Protein AF-A0A946BDX7-F1 (afdb_monomer_lite)

Structure (mmCIF, N/CA/C/O backbone):
data_AF-A0A946BDX7-F1
#
_entry.id   AF-A0A946BDX7-F1
#
loop_
_atom_site.group_PDB
_atom_site.id
_atom_site.type_symbol
_atom_site.label_atom_id
_atom_site.label_alt_id
_atom_site.label_comp_id
_atom_site.label_asym_id
_atom_site.label_entity_id
_atom_site.label_seq_id
_atom_site.pdbx_PDB_ins_code
_atom_site.Cartn_x
_atom_site.Cartn_y
_atom_site.Cartn_z
_atom_site.occupancy
_atom_site.B_iso_or_equiv
_atom_site.auth_seq_id
_atom_site.auth_comp_id
_atom_site.auth_asym_id
_atom_site.auth_atom_id
_atom_site.pdbx_PDB_model_num
ATOM 1 N N . LEU A 1 1 ? -6.254 -1.941 -7.112 1.00 90.31 1 LEU A N 1
ATOM 2 C CA . LEU A 1 1 ? -5.316 -1.771 -5.973 1.00 90.31 1 LEU A CA 1
ATOM 3 C C . LEU A 1 1 ? -5.964 -2.131 -4.639 1.00 90.31 1 LEU A C 1
ATOM 5 O O . LEU A 1 1 ? -5.512 -3.089 -4.036 1.00 90.31 1 LEU A O 1
ATOM 9 N N . ILE A 1 2 ? -7.015 -1.421 -4.206 1.00 92.56 2 ILE A N 1
ATOM 10 C CA . ILE A 1 2 ? -7.702 -1.677 -2.921 1.00 92.56 2 ILE A CA 1
ATOM 11 C C . ILE A 1 2 ? -8.156 -3.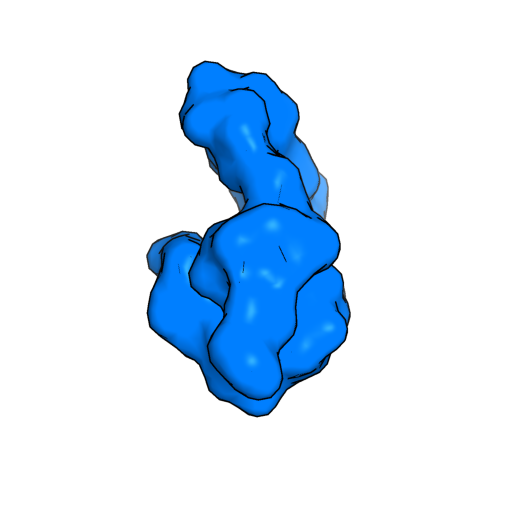142 -2.801 1.00 92.56 2 ILE A C 1
ATOM 13 O O . ILE A 1 2 ? -7.855 -3.776 -1.801 1.00 92.56 2 ILE A O 1
ATOM 17 N N . ASN A 1 3 ? -8.792 -3.707 -3.834 1.00 93.88 3 ASN A N 1
ATOM 18 C CA . ASN A 1 3 ? -9.262 -5.101 -3.800 1.00 93.88 3 ASN A CA 1
ATOM 19 C C . ASN A 1 3 ? -8.123 -6.113 -3.615 1.00 93.88 3 ASN A C 1
ATOM 21 O O . ASN A 1 3 ? -8.235 -6.993 -2.774 1.00 93.88 3 ASN A O 1
ATOM 25 N N . ALA A 1 4 ? -7.009 -5.950 -4.335 1.00 95.56 4 ALA A N 1
ATOM 26 C CA . ALA A 1 4 ? -5.838 -6.813 -4.169 1.00 95.56 4 ALA A CA 1
ATOM 27 C C . ALA A 1 4 ? -5.230 -6.675 -2.765 1.00 95.56 4 ALA A C 1
ATOM 29 O O . ALA A 1 4 ? -4.911 -7.674 -2.140 1.00 95.56 4 ALA A O 1
ATOM 30 N N . LEU A 1 5 ? -5.140 -5.449 -2.234 1.00 94.75 5 LEU A N 1
ATOM 31 C CA . LEU A 1 5 ? -4.696 -5.220 -0.856 1.00 94.75 5 LEU A CA 1
ATOM 32 C C . LEU A 1 5 ? -5.666 -5.822 0.174 1.00 94.75 5 LEU A C 1
ATOM 34 O O . LEU A 1 5 ? -5.216 -6.271 1.215 1.00 94.75 5 LEU A O 1
ATOM 38 N N . ARG A 1 6 ? -6.975 -5.865 -0.096 1.00 93.19 6 ARG A N 1
ATOM 39 C CA . ARG A 1 6 ? -7.961 -6.551 0.760 1.00 93.19 6 ARG A CA 1
ATOM 40 C C . ARG A 1 6 ? -7.802 -8.058 0.740 1.00 93.19 6 ARG A C 1
ATOM 42 O O . ARG A 1 6 ? -7.717 -8.662 1.800 1.00 93.19 6 ARG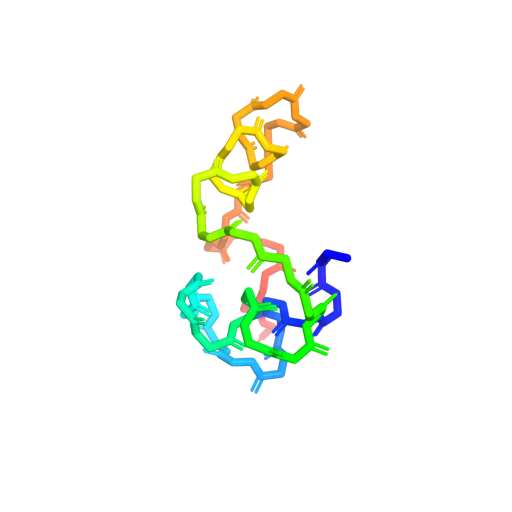 A O 1
ATOM 49 N N . GLN A 1 7 ? -7.673 -8.642 -0.444 1.00 93.69 7 GLN A N 1
ATOM 50 C CA . GLN A 1 7 ? -7.462 -10.082 -0.601 1.00 93.69 7 GLN A CA 1
ATOM 51 C C . GLN A 1 7 ? -6.179 -10.563 0.086 1.00 93.69 7 GLN A C 1
ATOM 53 O O . GLN A 1 7 ? -6.117 -11.698 0.540 1.00 93.69 7 GLN A O 1
ATOM 58 N N . THR A 1 8 ? -5.169 -9.696 0.194 1.00 94.31 8 THR A N 1
ATOM 59 C CA . THR A 1 8 ? -3.873 -10.031 0.798 1.00 94.31 8 THR A CA 1
ATOM 60 C C . THR A 1 8 ? -3.681 -9.450 2.197 1.00 94.31 8 THR A C 1
ATOM 62 O O . THR A 1 8 ? -2.555 -9.409 2.695 1.00 94.31 8 THR A O 1
ATOM 65 N N . ASN A 1 9 ? -4.751 -8.952 2.827 1.00 92.12 9 ASN A N 1
ATOM 66 C CA . ASN A 1 9 ? -4.720 -8.319 4.148 1.00 92.12 9 ASN A CA 1
ATOM 67 C C . ASN A 1 9 ? -3.608 -7.253 4.304 1.00 92.12 9 ASN A C 1
ATOM 69 O O . ASN A 1 9 ? -2.864 -7.203 5.281 1.00 92.12 9 ASN A O 1
ATOM 73 N N . GLY A 1 10 ? -3.440 -6.414 3.283 1.00 91.31 10 GLY A N 1
ATOM 74 C CA . GLY A 1 10 ? -2.459 -5.334 3.233 1.00 91.31 10 GLY A CA 1
ATOM 75 C C . GLY A 1 10 ? -1.060 -5.753 2.778 1.00 91.31 10 GLY A C 1
ATOM 76 O O . GLY A 1 10 ? -0.184 -4.889 2.683 1.00 91.31 10 GLY A O 1
ATOM 77 N N . ASN A 1 11 ? -0.823 -7.026 2.445 1.00 95.19 11 ASN A N 1
ATOM 78 C CA . ASN A 1 11 ? 0.468 -7.468 1.928 1.00 95.19 11 ASN A CA 1
ATOM 79 C C . ASN A 1 11 ? 0.703 -6.902 0.520 1.00 95.19 11 ASN A C 1
ATOM 81 O O . ASN A 1 11 ? 0.143 -7.366 -0.476 1.00 95.19 11 ASN A O 1
ATOM 85 N N . GLN A 1 12 ? 1.561 -5.885 0.451 1.00 96.06 12 GLN A N 1
ATOM 86 C CA . GLN A 1 12 ? 1.853 -5.139 -0.771 1.00 96.06 12 GLN A CA 1
ATOM 87 C C . GLN A 1 12 ? 2.580 -5.982 -1.819 1.00 96.06 12 GLN A C 1
ATOM 89 O O . GLN A 1 12 ? 2.346 -5.781 -3.007 1.00 96.06 12 GLN A O 1
ATOM 94 N N . SER A 1 13 ? 3.440 -6.915 -1.402 1.00 97.88 13 SER A N 1
ATOM 95 C CA . SER A 1 13 ? 4.166 -7.799 -2.320 1.00 97.88 13 SER A CA 1
ATOM 96 C C . SER A 1 13 ? 3.220 -8.803 -2.977 1.00 97.88 13 SER A C 1
ATOM 98 O O . SER A 1 13 ? 3.250 -8.965 -4.193 1.00 97.88 13 SER A O 1
ATOM 100 N N . GLN A 1 14 ? 2.315 -9.410 -2.206 1.00 97.81 14 GLN A N 1
ATOM 101 C CA . GLN A 1 14 ? 1.285 -10.289 -2.768 1.00 97.81 14 GLN A CA 1
ATOM 102 C C . GLN A 1 14 ? 0.277 -9.510 -3.619 1.00 97.81 14 GLN A C 1
ATOM 104 O O . GLN A 1 14 ? -0.087 -9.959 -4.700 1.00 97.81 14 GLN A O 1
ATOM 109 N N . ALA A 1 15 ? -0.122 -8.307 -3.194 1.00 97.94 15 ALA A N 1
ATOM 110 C CA . ALA A 1 15 ? -1.002 -7.458 -3.993 1.00 97.94 15 ALA A CA 1
ATOM 111 C C . ALA A 1 15 ? -0.339 -7.050 -5.318 1.00 97.94 15 ALA A C 1
ATOM 113 O O . ALA A 1 15 ? -1.012 -6.965 -6.340 1.00 97.94 15 ALA A O 1
ATOM 114 N N . ALA A 1 16 ? 0.976 -6.820 -5.317 1.00 98.31 16 ALA A N 1
ATOM 115 C CA . ALA A 1 16 ? 1.756 -6.563 -6.522 1.00 98.31 16 ALA A CA 1
ATOM 116 C C . ALA A 1 16 ? 1.771 -7.781 -7.456 1.00 98.31 16 ALA A C 1
ATOM 118 O O . ALA A 1 16 ? 1.547 -7.619 -8.652 1.00 98.31 16 ALA A O 1
ATOM 119 N N . HIS A 1 17 ? 1.952 -8.984 -6.899 1.00 98.44 17 HIS A N 1
ATOM 120 C CA . HIS A 1 17 ? 1.915 -10.240 -7.646 1.00 98.44 17 HIS A CA 1
ATOM 121 C C . HIS A 1 17 ? 0.546 -10.487 -8.300 1.00 98.44 17 HIS A C 1
ATOM 123 O 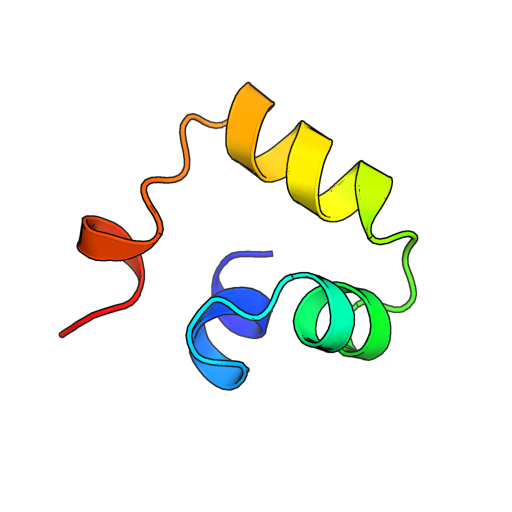O . HIS A 1 17 ? 0.489 -10.710 -9.504 1.00 98.44 17 HIS A O 1
ATOM 129 N N . ILE A 1 18 ? -0.557 -10.327 -7.553 1.00 97.88 18 ILE A N 1
ATOM 130 C CA . ILE A 1 18 ? -1.934 -10.436 -8.082 1.00 97.88 18 ILE A CA 1
ATOM 131 C C . ILE A 1 18 ? -2.185 -9.424 -9.204 1.00 97.88 18 ILE A C 1
ATOM 133 O O . ILE A 1 18 ? -2.861 -9.721 -10.183 1.00 97.88 18 ILE A O 1
ATOM 137 N N . LEU A 1 19 ? -1.664 -8.205 -9.058 1.00 97.00 19 LEU A N 1
ATOM 138 C CA . LEU A 1 19 ? -1.859 -7.132 -10.031 1.00 97.00 19 LEU A CA 1
ATOM 139 C C . LEU A 1 19 ? -0.878 -7.191 -11.213 1.00 97.00 19 LEU A C 1
ATOM 141 O O . LEU A 1 19 ? -1.011 -6.364 -12.112 1.00 97.00 19 LEU A O 1
ATOM 145 N N . GLY A 1 20 ? 0.106 -8.097 -11.209 1.00 98.12 20 GLY A N 1
ATOM 146 C CA . GLY A 1 20 ? 1.137 -8.181 -12.247 1.00 98.12 20 GLY A CA 1
ATOM 147 C C . GLY A 1 20 ? 2.012 -6.926 -12.356 1.00 98.12 20 GLY A C 1
ATOM 148 O O . GLY A 1 20 ? 2.445 -6.567 -13.447 1.00 98.12 20 GLY A O 1
ATOM 149 N N . ILE A 1 21 ? 2.244 -6.214 -11.247 1.00 98.00 21 ILE A N 1
ATOM 150 C CA . ILE A 1 21 ? 3.018 -4.961 -11.224 1.00 98.00 21 ILE A CA 1
ATOM 151 C C . ILE A 1 21 ? 4.144 -5.006 -10.195 1.00 98.00 21 ILE A C 1
ATOM 153 O O . ILE A 1 21 ? 4.185 -5.858 -9.314 1.00 98.00 21 ILE A O 1
ATOM 157 N N . ASN A 1 22 ? 5.047 -4.029 -10.258 1.00 98.19 22 ASN A N 1
ATOM 158 C CA . ASN A 1 22 ? 6.099 -3.879 -9.261 1.00 98.19 22 ASN A CA 1
ATOM 159 C C . ASN A 1 22 ? 5.519 -3.445 -7.895 1.00 98.19 22 ASN A C 1
ATOM 161 O O . ASN A 1 22 ? 4.664 -2.555 -7.814 1.00 98.19 22 ASN A O 1
ATOM 165 N N . ARG A 1 23 ? 6.032 -4.015 -6.794 1.00 97.75 23 ARG A N 1
ATOM 166 C CA . ARG A 1 23 ? 5.677 -3.619 -5.418 1.00 97.75 23 ARG A CA 1
ATOM 167 C C . ARG A 1 23 ? 5.891 -2.128 -5.160 1.00 97.75 23 ARG A C 1
ATOM 169 O O . ARG A 1 23 ? 5.104 -1.515 -4.442 1.00 97.75 23 ARG A O 1
ATOM 176 N N . VAL A 1 24 ? 6.919 -1.515 -5.744 1.00 97.88 24 VAL A N 1
ATOM 177 C CA . VAL A 1 24 ? 7.171 -0.069 -5.621 1.00 97.88 24 VAL A CA 1
ATOM 178 C C . VAL A 1 24 ? 6.008 0.737 -6.211 1.00 97.88 24 VAL A C 1
ATOM 180 O O . VAL A 1 24 ? 5.596 1.736 -5.628 1.00 97.88 24 VAL A O 1
ATOM 183 N N . THR A 1 25 ? 5.387 0.267 -7.296 1.00 98.19 25 THR A N 1
ATOM 184 C CA . THR A 1 25 ? 4.187 0.890 -7.878 1.00 98.19 25 THR A CA 1
ATOM 185 C C . THR A 1 25 ? 2.987 0.809 -6.933 1.00 98.19 25 THR A C 1
ATOM 187 O O . THR A 1 25 ? 2.224 1.771 -6.826 1.00 98.19 25 THR A O 1
ATOM 190 N N . VAL A 1 26 ? 2.821 -0.308 -6.216 1.00 97.50 26 VAL A N 1
ATOM 191 C CA . VAL A 1 26 ? 1.797 -0.463 -5.165 1.00 97.50 26 VAL A CA 1
ATOM 192 C C . VAL A 1 26 ? 2.021 0.572 -4.061 1.00 97.50 26 VAL A C 1
ATOM 194 O O . VAL A 1 26 ? 1.092 1.307 -3.726 1.00 97.50 26 VAL A O 1
ATOM 197 N N . TRP A 1 27 ? 3.252 0.698 -3.559 1.00 96.81 27 TRP A N 1
ATOM 198 C CA . TRP A 1 27 ? 3.610 1.679 -2.529 1.00 96.81 27 TRP A CA 1
ATOM 199 C C . TRP A 1 27 ? 3.390 3.129 -2.991 1.00 96.81 27 TRP A C 1
ATOM 201 O O . TRP A 1 27 ? 2.742 3.906 -2.288 1.00 96.81 27 TRP A O 1
ATOM 211 N N . ASN A 1 28 ? 3.823 3.475 -4.208 1.00 97.88 28 ASN A N 1
ATOM 212 C CA . ASN A 1 28 ? 3.617 4.804 -4.793 1.00 97.88 28 ASN A CA 1
ATOM 213 C C . ASN A 1 28 ? 2.131 5.159 -4.890 1.00 97.88 28 ASN A C 1
ATOM 215 O O . ASN A 1 28 ? 1.740 6.279 -4.574 1.00 97.88 28 ASN A O 1
ATOM 219 N N . ARG A 1 29 ? 1.279 4.211 -5.295 1.00 96.31 29 ARG A N 1
ATOM 220 C CA . ARG A 1 29 ? -0.172 4.428 -5.360 1.00 96.31 29 ARG A CA 1
ATOM 221 C C . ARG A 1 29 ? -0.798 4.535 -3.965 1.00 96.31 29 ARG A C 1
ATOM 223 O O . ARG A 1 29 ? -1.665 5.380 -3.776 1.00 96.31 29 ARG A O 1
ATOM 230 N N . ILE A 1 30 ? -0.341 3.754 -2.981 1.00 95.25 30 ILE A N 1
ATOM 231 C CA . ILE A 1 30 ? -0.775 3.895 -1.578 1.00 95.25 30 ILE A CA 1
ATOM 232 C C . ILE A 1 30 ? -0.484 5.310 -1.067 1.00 95.25 30 ILE A C 1
ATOM 234 O O . ILE A 1 30 ? -1.379 5.947 -0.516 1.00 95.25 30 ILE A O 1
ATOM 238 N N . LYS A 1 31 ? 0.733 5.820 -1.299 1.00 95.56 31 LYS A N 1
ATOM 239 C CA . LYS A 1 31 ? 1.133 7.187 -0.939 1.00 95.56 31 LYS A CA 1
ATOM 240 C C . LYS A 1 31 ? 0.336 8.247 -1.704 1.00 95.56 31 LYS A C 1
ATOM 242 O O . LYS A 1 31 ? -0.241 9.127 -1.081 1.00 95.56 31 LYS A O 1
ATOM 247 N N . LYS A 1 32 ? 0.261 8.140 -3.034 1.00 96.56 32 LYS A N 1
ATOM 248 C CA . LYS A 1 32 ? -0.414 9.113 -3.912 1.00 96.56 32 LYS A CA 1
ATOM 249 C C . LYS A 1 32 ? -1.890 9.298 -3.566 1.00 96.56 32 LYS A C 1
ATOM 251 O O . LYS A 1 32 ? -2.393 10.411 -3.636 1.00 96.56 32 LYS A O 1
ATOM 256 N N . TYR A 1 33 ? -2.575 8.213 -3.212 1.00 95.06 33 TYR A N 1
ATOM 257 C CA . TYR A 1 33 ? -4.008 8.229 -2.916 1.00 95.06 33 TYR A CA 1
ATOM 258 C C . TYR A 1 33 ? -4.317 8.205 -1.413 1.00 95.06 33 TYR A C 1
ATOM 260 O O . TYR A 1 33 ? -5.463 7.967 -1.045 1.00 95.06 33 TYR A O 1
ATOM 268 N N . ASN A 1 34 ? -3.318 8.419 -0.546 1.00 92.75 34 ASN A N 1
ATOM 269 C CA . ASN A 1 34 ? -3.464 8.388 0.915 1.00 92.75 34 ASN A CA 1
ATOM 270 C C . ASN A 1 34 ? -4.253 7.163 1.424 1.00 92.75 34 ASN A C 1
ATOM 272 O O . ASN A 1 34 ? -5.102 7.261 2.312 1.00 92.75 34 ASN A O 1
ATOM 276 N N . ILE A 1 35 ? -3.977 5.985 0.853 1.00 90.69 35 ILE A N 1
ATOM 277 C CA . ILE A 1 35 ? -4.681 4.750 1.209 1.00 90.69 35 ILE A CA 1
ATOM 278 C C . ILE A 1 35 ? -4.246 4.332 2.612 1.00 90.69 35 ILE A C 1
ATOM 280 O O . ILE A 1 35 ? -3.144 3.824 2.821 1.00 90.69 35 ILE A O 1
ATOM 284 N N . ASN A 1 36 ? -5.132 4.505 3.589 1.00 88.81 36 ASN A N 1
ATOM 285 C CA . ASN A 1 36 ? -4.899 4.021 4.942 1.00 88.81 36 ASN A CA 1
ATOM 286 C C . ASN A 1 36 ? -5.229 2.523 5.018 1.00 88.81 36 ASN A C 1
ATOM 288 O O . ASN A 1 36 ? -6.398 2.153 5.086 1.00 88.81 36 ASN A O 1
ATOM 292 N N . LEU A 1 37 ? -4.206 1.667 5.010 1.00 82.19 37 LEU A N 1
ATOM 293 C CA . LEU A 1 37 ? -4.378 0.210 5.026 1.00 82.19 37 LEU A CA 1
ATOM 294 C C . LEU A 1 37 ? -5.145 -0.280 6.267 1.00 82.19 37 LEU A C 1
ATOM 296 O O . LEU A 1 37 ? -5.963 -1.177 6.150 1.00 82.19 37 LEU A O 1
ATOM 300 N N . LYS A 1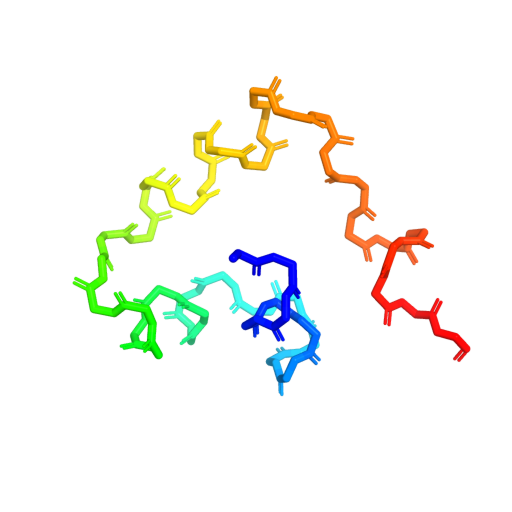 38 ? -4.968 0.343 7.437 1.00 79.38 38 LYS A N 1
ATOM 301 C CA . LYS A 1 38 ? -5.685 -0.066 8.656 1.00 79.38 38 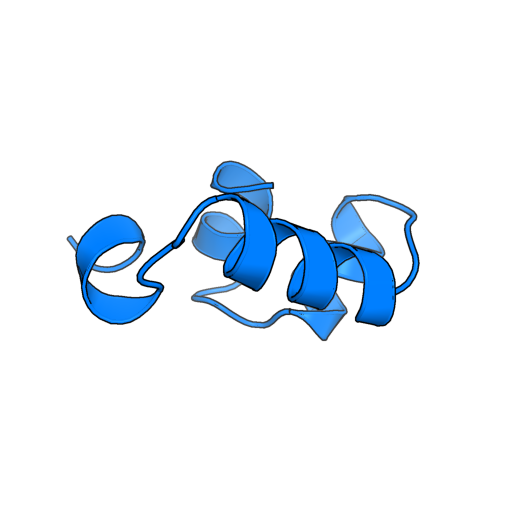LYS A CA 1
ATOM 302 C C . LYS A 1 38 ? -7.174 0.266 8.585 1.00 79.38 38 LYS A C 1
ATOM 304 O O . LYS A 1 38 ? -8.000 -0.561 8.933 1.00 79.38 38 LYS A O 1
ATOM 309 N N . LYS A 1 39 ? -7.513 1.461 8.096 1.00 77.31 39 LYS A N 1
ATOM 310 C CA . LYS A 1 39 ? -8.903 1.941 8.031 1.00 77.31 39 LYS A CA 1
ATOM 311 C C . LYS A 1 39 ? -9.684 1.412 6.821 1.00 77.31 39 LYS A C 1
ATOM 313 O O . LYS A 1 39 ? -10.899 1.320 6.880 1.00 77.31 39 LYS A O 1
ATOM 318 N N . ASN A 1 40 ? -9.012 1.124 5.704 1.00 74.75 40 ASN A N 1
ATOM 319 C CA . ASN A 1 40 ? -9.678 0.770 4.441 1.00 74.75 40 ASN A CA 1
ATOM 320 C C . ASN A 1 40 ? -9.752 -0.744 4.172 1.00 74.75 40 ASN A C 1
ATOM 322 O O . ASN A 1 40 ? -10.436 -1.155 3.225 1.00 74.75 40 ASN A O 1
ATOM 326 N N . ILE A 1 41 ? -9.003 -1.552 4.930 1.00 76.12 41 ILE A N 1
ATOM 327 C CA . ILE A 1 41 ? -8.837 -2.994 4.686 1.00 76.12 41 ILE A CA 1
ATOM 328 C C . ILE A 1 41 ? -9.433 -3.838 5.813 1.00 76.12 41 ILE A C 1
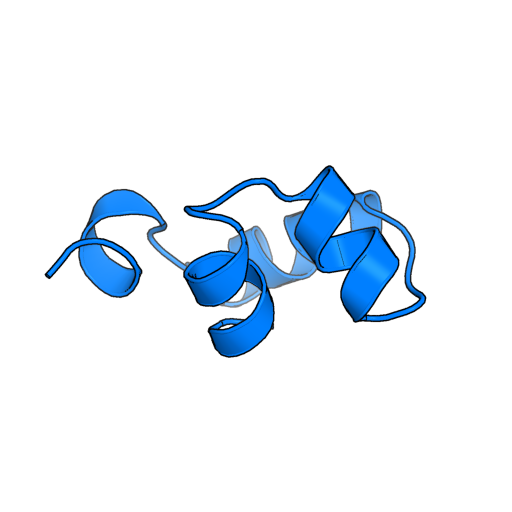ATOM 330 O O . ILE A 1 41 ? -9.946 -4.913 5.528 1.00 76.12 41 ILE A O 1
ATOM 334 N N . VAL A 1 42 ? -9.416 -3.343 7.052 1.00 60.84 42 VAL A N 1
ATOM 335 C CA . VAL A 1 42 ? -10.051 -4.017 8.189 1.00 60.84 42 VAL A CA 1
ATOM 336 C C . VAL A 1 42 ? -11.528 -3.614 8.242 1.00 60.84 42 VAL A C 1
ATOM 338 O O . VAL A 1 42 ? -11.826 -2.418 8.255 1.00 60.84 42 VAL A O 1
ATOM 341 N N . PHE A 1 43 ? -12.418 -4.608 8.243 1.00 56.84 43 PHE A N 1
ATOM 342 C CA . PHE A 1 43 ? -13.819 -4.505 8.659 1.00 56.84 43 PHE A CA 1
ATOM 343 C C . PHE A 1 43 ? -13.992 -5.286 9.957 1.00 56.84 43 PHE A C 1
ATOM 345 O O . PHE A 1 43 ? -13.324 -6.341 10.077 1.00 56.84 43 PHE A O 1
#

pLDDT: mean 91.79, std 9.55, range [56.84, 98.44]

Foldseek 3Di:
DLVLCLVVLNPLCSSCVVVVHDSVVSVVVCVVVVPDSVVSRDD

Secondary structure (DSSP, 8-state):
-HHHHHHTTT-HHHHHHHHTS-HHHHHHHHHHTT--HHHHH--

Sequence (43 aa):
LINALRQTNGNQSQAAHILGINRVTVWNRIKKYNINLKKNIVF

Radius of gyration: 9.23 Å; chains: 1; bounding box: 21×20×21 Å